Protein AF-A0A8H5C0N6-F1 (afdb_monomer_lite)

Foldseek 3Di:
DLVLLVLVVVLVVPDDDPVSVVSNVVSVVVLVVQVVLVVLPLVCSVVQSVCSNVVQPQWDADSPVSDIDRVVVVVPDDDPVVVVVVVVVVVVVVVVVVPCPDDDDDDDPDDPPDDDDPDDDDDD

InterPro domains:
  IPR002423 Chaperonin Cpn60/GroEL/TCP-1 family [PF00118] (1-106)
  IPR027413 GroEL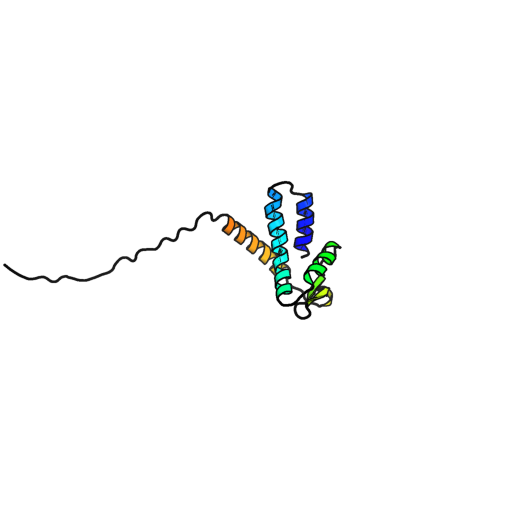-like equatorial domain superfamily [G3DSA:1.10.560.10] (1-109)
  IPR027413 GroEL-like equatorial domain superfamily [SSF48592] (3-104)

Structure (mmCIF, N/CA/C/O backbone):
data_AF-A0A8H5C0N6-F1
#
_entry.id   AF-A0A8H5C0N6-F1
#
loop_
_atom_site.group_PDB
_atom_site.id
_atom_site.type_symbol
_atom_site.label_atom_id
_atom_site.label_alt_id
_atom_site.label_comp_id
_atom_site.label_asym_id
_atom_site.label_entity_id
_atom_site.label_seq_id
_atom_site.pdbx_PDB_ins_code
_atom_site.Cartn_x
_atom_site.Cartn_y
_atom_site.Cartn_z
_atom_site.occupancy
_atom_site.B_iso_or_equiv
_atom_site.auth_seq_id
_atom_site.auth_comp_id
_atom_site.auth_asym_id
_atom_site.auth_atom_id
_atom_site.pdbx_PDB_model_num
ATOM 1 N N . MET A 1 1 ? -4.650 4.112 3.410 1.00 79.19 1 MET A N 1
ATOM 2 C CA . MET A 1 1 ? -5.071 5.514 3.620 1.00 79.19 1 MET A CA 1
ATOM 3 C C . MET A 1 1 ? -4.222 6.258 4.639 1.00 79.19 1 MET A C 1
ATOM 5 O O . MET A 1 1 ? -3.611 7.237 4.262 1.00 79.19 1 MET A O 1
ATOM 9 N N . ALA A 1 2 ? -4.112 5.825 5.905 1.00 83.69 2 ALA A N 1
ATOM 10 C CA . ALA A 1 2 ? -3.321 6.585 6.893 1.00 83.69 2 ALA A CA 1
ATOM 11 C C . ALA A 1 2 ? -1.871 6.846 6.428 1.00 83.69 2 ALA A C 1
ATOM 13 O O . ALA A 1 2 ? -1.392 7.973 6.485 1.00 83.69 2 ALA A O 1
ATOM 14 N N . ILE A 1 3 ? -1.224 5.822 5.861 1.00 86.62 3 ILE A N 1
ATOM 15 C CA . ILE A 1 3 ? 0.134 5.932 5.309 1.00 86.62 3 ILE A CA 1
ATOM 16 C C . ILE A 1 3 ? 0.187 6.850 4.072 1.00 86.62 3 ILE A C 1
ATOM 18 O O . ILE A 1 3 ? 1.144 7.604 3.948 1.00 86.62 3 ILE A O 1
ATOM 22 N N . SER A 1 4 ? -0.820 6.839 3.182 1.00 85.75 4 SER A N 1
ATOM 23 C CA . SER A 1 4 ? -0.829 7.703 1.984 1.00 85.75 4 SER A CA 1
ATOM 24 C C . SER A 1 4 ? -0.964 9.179 2.362 1.00 85.75 4 SER A C 1
ATOM 26 O O . SER A 1 4 ? -0.196 10.010 1.880 1.00 85.75 4 SER A O 1
ATOM 28 N N . VAL A 1 5 ? -1.870 9.499 3.293 1.00 86.62 5 VAL A N 1
ATOM 29 C CA . VAL A 1 5 ? -2.081 10.863 3.805 1.00 86.62 5 VAL A CA 1
ATOM 30 C C . VAL A 1 5 ? -0.825 11.397 4.494 1.00 86.62 5 VAL A C 1
ATOM 32 O O . VAL A 1 5 ? -0.402 12.520 4.221 1.00 86.62 5 VAL A O 1
ATOM 35 N N . GLU A 1 6 ? -0.207 10.594 5.361 1.00 87.19 6 GLU A N 1
ATOM 36 C CA . GLU A 1 6 ? 1.008 10.987 6.079 1.00 87.19 6 GLU A CA 1
ATOM 37 C C . GLU A 1 6 ? 2.207 11.149 5.135 1.00 87.19 6 GLU A C 1
ATOM 39 O O . GLU A 1 6 ? 2.940 12.135 5.216 1.00 87.19 6 GLU A O 1
ATOM 44 N N . LEU A 1 7 ? 2.378 10.233 4.178 1.00 87.25 7 LEU A N 1
ATOM 45 C CA . LEU A 1 7 ? 3.434 10.333 3.174 1.00 87.25 7 LEU A CA 1
ATOM 46 C C . LEU A 1 7 ? 3.259 11.590 2.310 1.00 87.25 7 LEU A C 1
ATOM 48 O O . LEU A 1 7 ? 4.225 12.314 2.094 1.00 87.25 7 LEU A O 1
ATOM 52 N N . ASN A 1 8 ? 2.034 11.919 1.894 1.00 86.94 8 ASN A N 1
ATOM 53 C CA . ASN A 1 8 ? 1.749 13.131 1.122 1.00 86.94 8 ASN A CA 1
ATOM 54 C C . ASN A 1 8 ? 2.099 14.420 1.890 1.00 86.94 8 ASN A C 1
ATOM 56 O O . ASN A 1 8 ? 2.627 15.368 1.308 1.00 86.94 8 ASN A O 1
ATOM 60 N N . LYS A 1 9 ? 1.847 14.463 3.208 1.00 87.00 9 LYS A N 1
ATOM 61 C CA . LYS A 1 9 ? 2.260 15.590 4.067 1.00 87.00 9 LYS A CA 1
ATOM 62 C C . LYS A 1 9 ? 3.784 15.736 4.094 1.00 87.00 9 LYS A C 1
ATOM 64 O O . LYS A 1 9 ? 4.293 16.842 3.937 1.00 87.00 9 LYS A O 1
ATOM 69 N N . ARG A 1 10 ? 4.509 14.622 4.231 1.00 85.56 10 ARG A N 1
ATOM 70 C CA . ARG A 1 10 ? 5.981 14.602 4.272 1.00 85.56 10 ARG A CA 1
ATOM 71 C C . ARG A 1 10 ? 6.619 14.979 2.942 1.00 85.56 10 ARG A C 1
ATOM 73 O O . ARG A 1 10 ? 7.565 15.755 2.938 1.00 85.56 10 ARG A O 1
ATOM 80 N N . VAL A 1 11 ? 6.086 14.489 1.824 1.00 85.44 11 VAL A N 1
ATOM 81 C CA . VAL A 1 11 ? 6.590 14.809 0.477 1.00 85.44 11 VAL A CA 1
ATOM 82 C C . VAL A 1 11 ? 6.545 16.314 0.226 1.00 85.44 11 VAL A C 1
ATOM 84 O O . VAL A 1 11 ? 7.536 16.877 -0.221 1.00 85.44 11 VAL A O 1
ATOM 87 N N . LYS A 1 12 ? 5.449 16.982 0.613 1.00 81.38 12 LYS A N 1
ATOM 88 C CA . LYS A 1 12 ? 5.315 18.445 0.500 1.00 81.38 12 LYS A CA 1
ATOM 89 C C . LYS A 1 12 ? 6.337 19.229 1.332 1.00 81.38 12 LYS A C 1
ATOM 91 O O . LYS A 1 12 ? 6.648 20.356 0.969 1.00 81.38 12 LYS A O 1
ATOM 96 N N . GLY A 1 13 ? 6.812 18.666 2.445 1.00 76.44 13 GLY A N 1
ATOM 97 C CA . GLY A 1 13 ? 7.762 19.324 3.347 1.00 76.44 13 GLY A CA 1
ATOM 98 C C . GLY A 1 13 ? 9.234 18.997 3.086 1.00 76.44 13 GLY A C 1
ATOM 99 O O . GLY A 1 13 ? 10.095 19.751 3.525 1.00 76.44 13 GLY A O 1
ATOM 100 N N . LEU A 1 14 ? 9.531 17.884 2.407 1.00 69.00 14 LEU A N 1
ATOM 101 C CA . LEU A 1 14 ? 10.891 17.337 2.310 1.00 69.00 14 LEU A CA 1
ATOM 102 C C . LEU A 1 14 ? 11.472 17.334 0.895 1.00 69.00 14 LEU A C 1
ATOM 104 O O . LEU A 1 14 ? 12.691 17.339 0.759 1.00 69.00 14 LEU A O 1
ATOM 108 N N . VAL A 1 15 ? 10.637 17.288 -0.148 1.00 71.81 15 VAL A N 1
ATOM 109 C CA . VAL A 1 15 ? 11.105 17.069 -1.524 1.00 71.81 15 VAL A CA 1
ATOM 110 C C . VAL A 1 15 ? 10.486 18.111 -2.447 1.00 71.81 15 VAL A C 1
ATOM 112 O O . VAL A 1 15 ? 9.266 18.184 -2.594 1.00 71.81 15 VAL A O 1
ATOM 115 N N . SER A 1 16 ? 11.329 18.921 -3.084 1.00 75.19 16 SER A N 1
ATOM 116 C CA . SER A 1 16 ? 10.926 19.884 -4.109 1.00 75.19 16 SER A CA 1
ATOM 117 C C . SER A 1 16 ? 11.472 19.472 -5.480 1.00 75.19 16 SER A C 1
ATOM 119 O O . SER A 1 16 ? 12.517 18.837 -5.593 1.00 75.19 16 SER A O 1
ATOM 121 N N . GLY A 1 17 ? 10.741 19.807 -6.546 1.00 79.75 17 GLY A N 1
ATOM 122 C CA . GLY A 1 17 ? 11.167 19.530 -7.922 1.00 79.75 17 GLY A CA 1
ATOM 123 C C . GLY A 1 17 ? 10.816 18.127 -8.437 1.00 79.75 17 GLY A C 1
ATOM 124 O O . GLY A 1 17 ? 9.838 17.513 -8.012 1.00 79.75 17 GLY A O 1
ATOM 125 N N . VAL A 1 18 ? 11.594 17.642 -9.411 1.00 82.62 18 VAL A N 1
ATOM 126 C CA . VAL A 1 18 ? 11.312 16.417 -10.195 1.00 82.62 18 VAL A CA 1
ATOM 127 C C . VAL A 1 18 ? 11.305 15.155 -9.325 1.00 82.62 18 VAL A C 1
ATOM 129 O O . VAL A 1 18 ? 10.543 14.223 -9.578 1.00 82.62 18 VAL A O 1
ATOM 132 N N . GLU A 1 19 ? 12.082 15.156 -8.243 1.00 83.69 19 GLU A N 1
ATOM 133 C CA . GLU A 1 19 ? 12.169 14.045 -7.294 1.00 83.69 19 GLU A CA 1
ATOM 134 C C . GLU A 1 19 ? 10.856 13.787 -6.547 1.00 83.69 19 GLU A C 1
ATOM 136 O O . GLU A 1 19 ? 10.621 12.667 -6.102 1.00 83.69 19 GLU A O 1
ATOM 141 N N . ALA A 1 20 ? 9.956 14.773 -6.453 1.00 86.44 20 ALA A N 1
ATOM 142 C CA . ALA A 1 20 ? 8.653 14.598 -5.810 1.00 86.44 20 ALA A CA 1
ATOM 143 C C . ALA A 1 20 ? 7.704 13.693 -6.621 1.00 86.44 20 ALA A C 1
ATOM 145 O O . ALA A 1 20 ? 6.771 13.116 -6.055 1.00 86.44 20 ALA A O 1
ATOM 146 N N . GLY A 1 21 ? 7.936 13.549 -7.932 1.00 86.56 21 GLY A N 1
ATOM 147 C CA . GLY A 1 21 ? 7.095 12.763 -8.840 1.00 86.56 21 GLY A CA 1
ATOM 148 C C . GLY A 1 21 ? 6.959 11.294 -8.417 1.00 86.56 21 GLY A C 1
ATOM 149 O O . GLY A 1 21 ? 5.837 10.849 -8.163 1.00 86.56 21 GLY A O 1
ATOM 150 N N . PRO A 1 22 ? 8.070 10.549 -8.264 1.00 89.38 22 PRO A N 1
ATOM 151 C CA . PRO A 1 22 ? 8.048 9.164 -7.793 1.00 89.38 22 PRO A CA 1
ATOM 152 C C . PRO A 1 22 ? 7.351 8.975 -6.441 1.00 89.38 22 PRO A C 1
ATOM 154 O O . PRO A 1 22 ? 6.573 8.038 -6.274 1.00 89.38 22 PRO A O 1
ATOM 157 N N . PHE A 1 23 ? 7.569 9.875 -5.476 1.00 88.50 23 PHE A N 1
ATOM 158 C CA . PHE A 1 23 ? 6.905 9.764 -4.175 1.00 88.50 23 PHE A CA 1
ATOM 159 C C . PHE A 1 23 ? 5.396 9.968 -4.277 1.00 88.50 23 PHE A C 1
ATOM 161 O O . PHE A 1 23 ? 4.634 9.250 -3.630 1.00 88.50 23 PHE A O 1
ATOM 168 N N . ARG A 1 24 ? 4.954 10.914 -5.109 1.00 86.69 24 ARG A N 1
ATOM 169 C CA . ARG A 1 24 ? 3.530 11.136 -5.359 1.00 86.69 24 ARG A CA 1
ATOM 170 C C . ARG A 1 24 ? 2.884 9.930 -6.039 1.00 86.69 24 ARG A C 1
ATOM 172 O O . ARG A 1 24 ? 1.808 9.522 -5.623 1.00 86.69 24 ARG A O 1
ATOM 179 N N . ALA A 1 25 ? 3.582 9.288 -6.976 1.00 89.00 25 ALA A N 1
ATOM 180 C CA . ALA A 1 25 ? 3.112 8.046 -7.588 1.00 89.00 25 ALA A CA 1
ATOM 181 C C . ALA A 1 25 ? 2.911 6.920 -6.554 1.00 89.00 25 ALA A C 1
ATOM 183 O O . ALA A 1 25 ? 1.924 6.189 -6.620 1.00 89.00 25 ALA A O 1
ATOM 184 N N . VAL A 1 26 ? 3.797 6.804 -5.556 1.00 89.44 26 VAL A N 1
ATOM 185 C CA . VAL A 1 26 ? 3.630 5.843 -4.448 1.00 89.44 26 VAL A CA 1
ATOM 186 C C . VAL A 1 26 ? 2.441 6.212 -3.554 1.00 89.44 26 VAL A C 1
ATOM 188 O O . VAL A 1 26 ? 1.689 5.323 -3.157 1.00 89.44 26 VAL A O 1
ATOM 191 N N . VAL A 1 27 ? 2.244 7.499 -3.244 1.00 88.00 27 VAL A N 1
ATOM 192 C CA . VAL A 1 27 ? 1.072 7.979 -2.485 1.00 88.00 27 VAL A CA 1
ATOM 193 C C . VAL A 1 27 ? -0.220 7.556 -3.177 1.00 88.00 27 VAL A C 1
ATOM 195 O O . VAL A 1 27 ? -1.075 6.950 -2.533 1.00 88.00 27 VAL A O 1
AT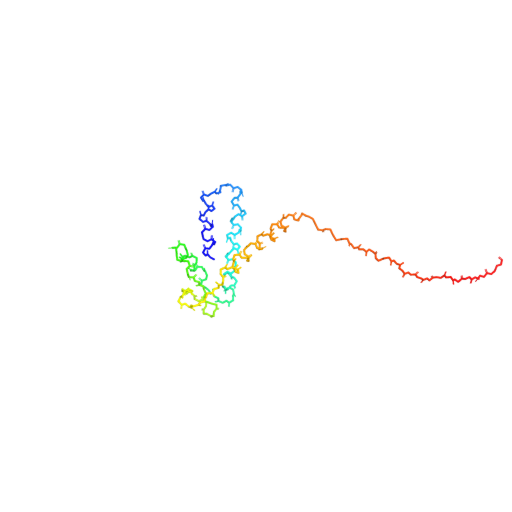OM 198 N N . ASP A 1 28 ? -0.323 7.814 -4.479 1.00 85.50 28 ASP A N 1
ATOM 199 C CA . ASP A 1 28 ? -1.509 7.492 -5.271 1.00 85.50 28 ASP A CA 1
ATOM 200 C C . ASP A 1 28 ? -1.721 5.965 -5.346 1.00 85.50 28 ASP A C 1
ATOM 202 O O . ASP A 1 28 ? -2.833 5.469 -5.152 1.00 85.50 28 ASP A O 1
ATOM 206 N N . ALA A 1 29 ? -0.646 5.186 -5.521 1.00 87.94 29 ALA A N 1
ATOM 207 C CA . ALA A 1 29 ? -0.701 3.722 -5.543 1.00 87.94 29 ALA A CA 1
ATOM 208 C C . ALA A 1 29 ? -1.194 3.111 -4.216 1.00 87.94 29 ALA A C 1
ATOM 210 O O . ALA A 1 29 ? -1.916 2.112 -4.219 1.00 87.94 29 ALA A O 1
ATOM 211 N N . LEU A 1 30 ? -0.861 3.714 -3.070 1.00 85.81 30 LEU A N 1
ATOM 212 C CA . LEU A 1 30 ? -1.325 3.255 -1.754 1.00 85.81 30 LEU A CA 1
ATOM 213 C C . LEU A 1 30 ? -2.835 3.453 -1.535 1.00 85.81 30 LEU A C 1
ATOM 215 O O . LEU A 1 30 ? -3.408 2.839 -0.627 1.00 85.81 30 LEU A O 1
ATOM 219 N N . GLU A 1 31 ? -3.493 4.289 -2.337 1.00 78.25 31 GLU A N 1
ATOM 220 C CA . GLU A 1 31 ? -4.945 4.497 -2.278 1.00 78.25 31 GLU A CA 1
ATOM 221 C C . GLU A 1 31 ? -5.720 3.500 -3.144 1.00 78.25 31 GLU A C 1
ATOM 223 O O . GLU A 1 31 ? -6.877 3.193 -2.839 1.00 78.25 31 GLU A O 1
ATOM 228 N N . VAL A 1 32 ? -5.057 2.883 -4.130 1.00 76.56 32 VAL A N 1
ATOM 229 C CA . VAL A 1 32 ? -5.657 1.897 -5.043 1.00 76.56 32 VAL A CA 1
ATOM 230 C C . VAL A 1 32 ? -6.275 0.717 -4.292 1.00 76.56 32 VAL A C 1
ATOM 232 O O . VAL A 1 32 ? -7.366 0.275 -4.648 1.00 76.56 32 VAL A O 1
ATOM 235 N N . GLY A 1 33 ? -5.643 0.237 -3.215 1.00 69.12 33 GLY A N 1
ATOM 236 C CA . GLY A 1 33 ? -6.180 -0.873 -2.415 1.00 69.12 33 GLY A CA 1
ATOM 237 C C . GLY A 1 33 ? -7.566 -0.586 -1.821 1.00 69.12 33 GLY A C 1
ATOM 238 O O . GLY A 1 33 ? -8.400 -1.481 -1.722 1.00 69.12 33 GLY A O 1
ATOM 239 N N . ILE A 1 34 ? -7.856 0.674 -1.489 1.00 62.84 34 ILE A N 1
ATOM 240 C CA . ILE A 1 34 ? -9.167 1.093 -0.970 1.00 62.84 34 ILE A CA 1
ATOM 241 C C . ILE A 1 34 ? -10.129 1.380 -2.121 1.00 62.84 34 ILE A C 1
ATOM 243 O O . ILE A 1 34 ? -11.312 1.055 -2.032 1.00 62.84 34 ILE A O 1
ATOM 247 N N . SER A 1 35 ? -9.629 1.917 -3.236 1.00 61.88 35 SER A N 1
ATOM 248 C CA . SER A 1 35 ? -10.408 2.056 -4.468 1.00 61.88 35 SER A CA 1
ATOM 249 C C . SER A 1 35 ? -10.893 0.705 -5.014 1.00 61.88 35 SER A C 1
ATOM 251 O O . SER A 1 35 ? -11.969 0.639 -5.603 1.00 61.88 35 SER A O 1
ATOM 253 N N . MET A 1 36 ? -10.140 -0.376 -4.791 1.00 64.62 36 MET A N 1
ATOM 254 C CA . MET A 1 36 ? -10.543 -1.743 -5.135 1.00 64.62 36 MET A CA 1
ATOM 255 C C . MET A 1 36 ? -11.759 -2.193 -4.311 1.00 64.62 36 MET A C 1
ATOM 257 O O . MET A 1 36 ? -12.735 -2.667 -4.883 1.00 64.62 36 MET A O 1
ATOM 261 N N . LEU A 1 37 ? -11.753 -1.965 -2.991 1.00 62.34 37 LEU A N 1
ATOM 262 C CA . LEU A 1 37 ? -12.915 -2.234 -2.128 1.00 62.34 37 LEU A CA 1
ATOM 263 C C . LEU A 1 37 ? -14.130 -1.382 -2.531 1.00 62.34 37 LEU A C 1
ATOM 265 O O . LEU A 1 37 ? -15.251 -1.875 -2.608 1.00 62.34 37 LEU A O 1
ATOM 269 N N . LEU A 1 38 ? -13.897 -0.114 -2.876 1.00 58.72 38 LEU A N 1
ATOM 270 C CA . LEU A 1 38 ? -14.900 0.800 -3.439 1.00 58.72 38 LEU A CA 1
ATOM 271 C C . LEU A 1 38 ? -15.586 0.230 -4.690 1.00 58.72 38 LEU A C 1
ATOM 273 O O . LEU A 1 38 ? -16.808 0.316 -4.821 1.00 58.72 38 LEU A O 1
ATOM 277 N N . ARG A 1 39 ? -14.808 -0.363 -5.605 1.00 59.06 39 ARG A N 1
ATOM 278 C CA . ARG A 1 39 ? -15.303 -0.975 -6.851 1.00 59.06 39 ARG A CA 1
ATOM 279 C C . ARG A 1 39 ? -16.121 -2.246 -6.614 1.00 59.06 39 ARG A C 1
ATOM 281 O O . ARG A 1 39 ? -16.966 -2.559 -7.444 1.00 59.06 39 ARG A O 1
ATOM 288 N N . LEU A 1 40 ? -15.931 -2.918 -5.479 1.00 57.25 40 LEU A N 1
ATOM 289 C CA . LEU A 1 40 ? -16.741 -4.061 -5.042 1.00 57.25 40 LEU A CA 1
ATOM 290 C C . LEU A 1 40 ? -18.072 -3.648 -4.377 1.00 57.25 40 LEU A C 1
ATOM 292 O O . LEU A 1 40 ? -18.803 -4.506 -3.899 1.00 57.25 40 LEU A O 1
ATOM 296 N N . GLY A 1 41 ? -18.418 -2.352 -4.375 1.00 55.78 41 GLY A N 1
ATOM 297 C CA . GLY A 1 41 ? -19.709 -1.836 -3.893 1.00 55.78 41 GLY A CA 1
ATOM 298 C C . GLY A 1 41 ? -19.604 -0.803 -2.767 1.00 55.78 41 GLY A C 1
ATOM 299 O O . GLY A 1 41 ? -20.589 -0.132 -2.448 1.00 55.78 41 GLY A O 1
ATOM 300 N N . ALA A 1 42 ? -18.415 -0.597 -2.197 1.00 56.44 42 ALA A N 1
ATOM 301 C CA . ALA A 1 42 ? -18.216 0.283 -1.052 1.00 56.44 42 ALA A CA 1
ATOM 302 C C . ALA A 1 42 ? -18.088 1.769 -1.439 1.00 56.44 42 ALA A C 1
ATOM 304 O O . ALA A 1 42 ? -17.002 2.331 -1.413 1.00 56.44 42 ALA A O 1
ATOM 305 N N . ARG A 1 43 ? -19.194 2.456 -1.754 1.00 55.25 43 ARG A N 1
ATOM 306 C CA . ARG A 1 43 ? -19.245 3.874 -2.201 1.00 55.25 43 ARG A CA 1
ATOM 307 C C . ARG A 1 43 ? -18.698 4.933 -1.209 1.00 55.25 43 ARG A C 1
ATOM 309 O O . ARG A 1 43 ? -18.950 6.116 -1.401 1.00 55.25 43 ARG A O 1
ATOM 316 N N . ALA A 1 44 ? -17.986 4.580 -0.138 1.00 58.16 44 ALA A N 1
ATOM 317 C CA . ALA A 1 44 ? -17.575 5.519 0.914 1.00 58.16 44 ALA A CA 1
ATOM 318 C C . ALA A 1 44 ? -16.096 5.951 0.903 1.00 58.16 44 ALA A C 1
ATOM 320 O O . ALA A 1 44 ? -15.727 6.813 1.699 1.00 58.16 44 ALA A O 1
ATOM 321 N N . GLY A 1 45 ? -15.230 5.429 0.029 1.00 56.84 45 GLY A N 1
ATOM 322 C CA . GLY A 1 45 ? -13.782 5.655 0.183 1.00 56.84 45 GLY A CA 1
ATOM 323 C C . GLY A 1 45 ? -13.294 7.111 0.049 1.00 56.84 45 GLY A C 1
ATOM 324 O O . GLY A 1 45 ? -12.272 7.443 0.640 1.00 56.84 45 GLY A O 1
ATOM 325 N N . TYR A 1 46 ? -14.031 8.020 -0.602 1.00 57.72 46 TYR A N 1
ATOM 326 C CA . TYR A 1 46 ? -13.704 9.460 -0.590 1.00 57.72 46 TYR A CA 1
ATOM 327 C C . TYR A 1 46 ? -13.937 10.118 0.779 1.00 57.72 46 TYR A C 1
ATOM 329 O O . TYR A 1 46 ? -13.178 10.997 1.180 1.00 57.72 46 TYR A O 1
ATOM 337 N N . ARG A 1 47 ? -14.945 9.667 1.537 1.00 59.19 47 ARG A N 1
ATOM 338 C CA . ARG A 1 47 ? -15.205 10.170 2.895 1.00 59.19 47 ARG A CA 1
ATOM 339 C C . ARG A 1 47 ? -14.141 9.694 3.895 1.00 59.19 47 ARG A C 1
ATOM 341 O O . ARG A 1 47 ? -13.807 10.441 4.806 1.00 59.19 47 ARG A O 1
ATOM 348 N N . ALA A 1 48 ? -13.559 8.509 3.691 1.00 61.69 48 ALA A N 1
ATOM 349 C CA . ALA A 1 48 ? -12.525 7.964 4.573 1.00 61.69 48 ALA A CA 1
ATOM 350 C C . ALA A 1 48 ? -11.227 8.797 4.529 1.00 61.69 48 ALA A C 1
ATOM 352 O O . ALA A 1 48 ? -10.582 8.995 5.553 1.00 61.69 48 ALA A O 1
ATOM 353 N N . SER A 1 49 ? -10.880 9.368 3.368 1.00 63.50 49 SER A N 1
ATOM 354 C CA . SER A 1 49 ? -9.681 10.210 3.230 1.00 63.50 49 SER A CA 1
ATOM 355 C C . SER A 1 49 ? -9.767 11.491 4.074 1.00 63.50 49 SER A C 1
ATOM 357 O O . SER A 1 49 ? -8.797 11.869 4.733 1.00 63.50 49 SER A O 1
ATOM 359 N N . GLY A 1 50 ? -10.953 12.109 4.149 1.00 65.69 50 GLY A N 1
ATOM 360 C CA . GLY A 1 50 ? -11.192 13.292 4.984 1.00 65.69 50 GLY A CA 1
ATOM 361 C C . GLY A 1 50 ? -11.016 13.026 6.483 1.00 65.69 50 GLY A C 1
ATOM 362 O O . GLY A 1 50 ? -10.417 13.838 7.184 1.00 65.69 50 GLY A O 1
ATOM 363 N N . VAL A 1 51 ? -11.453 11.859 6.963 1.00 72.81 51 VAL A N 1
ATOM 364 C CA . VAL A 1 51 ? -11.299 11.452 8.372 1.00 72.81 51 VAL A CA 1
ATOM 365 C C . VAL A 1 51 ? -9.823 11.238 8.728 1.00 72.81 51 VAL A C 1
ATOM 367 O O . VAL A 1 51 ? -9.332 11.727 9.744 1.00 72.81 51 VAL A O 1
ATOM 370 N N . HIS A 1 52 ? -9.063 10.611 7.827 1.00 76.94 52 HIS A N 1
ATOM 371 C CA . HIS A 1 52 ? -7.630 10.389 8.027 1.00 76.94 52 HIS A CA 1
ATOM 372 C C . HIS A 1 52 ? -6.811 11.685 7.954 1.00 76.94 52 HIS A C 1
ATOM 374 O O . HIS A 1 52 ? -5.760 11.786 8.593 1.00 76.94 52 HIS A O 1
ATOM 380 N N . ALA A 1 53 ? -7.277 12.691 7.205 1.00 74.44 53 ALA A N 1
ATOM 381 C CA . ALA A 1 53 ? -6.665 14.018 7.193 1.00 74.44 53 ALA A CA 1
ATOM 382 C C . ALA A 1 53 ? -6.763 14.710 8.563 1.00 74.44 53 ALA A C 1
ATOM 384 O O . ALA A 1 53 ? -5.824 15.424 8.932 1.00 74.44 53 ALA A O 1
ATOM 385 N N . ASN A 1 54 ? -7.826 14.420 9.324 1.00 77.94 54 ASN A N 1
ATOM 386 C CA . ASN A 1 54 ? -8.094 14.944 10.665 1.00 77.94 54 ASN A CA 1
ATOM 387 C C . ASN A 1 54 ? -7.298 14.243 11.788 1.00 77.94 54 ASN A C 1
ATOM 389 O O . ASN A 1 54 ? -7.468 14.563 12.958 1.00 77.94 54 ASN A O 1
ATOM 393 N N . GLY A 1 55 ? -6.414 13.295 11.446 1.00 72.56 55 GLY A N 1
ATOM 394 C CA . GLY A 1 55 ? -5.550 12.595 12.406 1.00 72.56 55 GLY A CA 1
ATOM 395 C C . GLY A 1 55 ? -6.132 11.296 12.966 1.00 72.56 55 GLY A C 1
ATOM 396 O O . GLY A 1 55 ? -5.469 10.611 13.742 1.00 72.56 55 GLY A O 1
ATOM 397 N N . GLU A 1 56 ? -7.332 10.901 12.542 1.00 78.25 56 GLU A N 1
ATOM 398 C CA . GLU A 1 56 ? -7.953 9.663 13.002 1.00 78.25 56 GLU A CA 1
ATOM 399 C C . GLU A 1 56 ? -7.547 8.493 12.090 1.00 78.25 56 GLU A C 1
ATOM 401 O O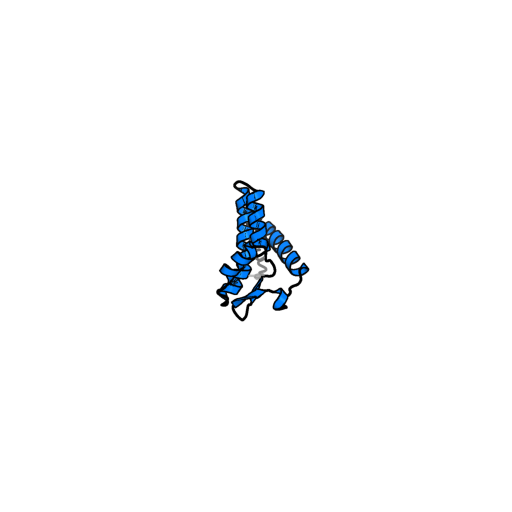 . GLU A 1 56 ? -8.003 8.352 10.956 1.00 78.25 56 GLU A O 1
ATOM 406 N N . HIS A 1 57 ? -6.624 7.656 12.570 1.00 80.38 57 HIS A N 1
ATOM 407 C CA . HIS A 1 57 ? -6.002 6.590 11.770 1.00 80.38 57 HIS A CA 1
ATOM 408 C C . HIS A 1 57 ? -6.678 5.220 11.879 1.00 80.38 57 HIS A C 1
ATOM 410 O O . HIS A 1 57 ? -6.321 4.314 11.123 1.00 80.38 57 HIS A O 1
ATOM 416 N N . SER A 1 58 ? -7.595 5.051 12.833 1.00 79.56 58 SER A N 1
ATOM 417 C CA . SER A 1 58 ? -8.308 3.793 13.071 1.00 79.56 58 SER A CA 1
ATOM 418 C C . SER A 1 58 ? -9.523 3.600 12.176 1.00 79.56 58 SER A C 1
ATOM 420 O O . SER A 1 58 ? -10.057 2.500 12.116 1.00 79.56 58 SER A O 1
ATOM 422 N N . TRP A 1 59 ? -9.931 4.627 11.439 1.00 80.69 59 TRP A N 1
ATOM 423 C CA . TRP A 1 59 ? -11.060 4.513 10.534 1.00 80.69 59 TRP A CA 1
ATOM 424 C C . TRP A 1 59 ? -10.724 3.675 9.303 1.00 80.69 59 TRP A C 1
ATOM 426 O O . TRP A 1 59 ? -9.591 3.603 8.818 1.00 80.69 59 TRP A O 1
ATOM 436 N N . GLY A 1 60 ? -11.742 2.995 8.804 1.00 78.12 60 GLY A N 1
ATOM 437 C CA . GLY A 1 60 ? -11.655 2.134 7.642 1.00 78.12 60 GLY A CA 1
ATOM 438 C C . GLY A 1 60 ? -12.992 2.053 6.932 1.00 78.12 60 GLY A C 1
ATOM 439 O O . GLY A 1 60 ? -13.947 2.749 7.272 1.00 78.12 60 GLY A O 1
ATOM 440 N N . VAL A 1 61 ? -13.046 1.208 5.910 1.00 78.56 61 VAL A N 1
ATOM 441 C CA . VAL A 1 61 ? -14.270 0.931 5.159 1.00 78.56 61 VAL A CA 1
ATOM 442 C C . VAL A 1 61 ? -14.614 -0.533 5.378 1.00 78.56 61 VAL A C 1
ATOM 444 O O . VAL A 1 61 ? -13.789 -1.400 5.093 1.00 78.56 61 VAL A O 1
ATOM 447 N N . ASN A 1 62 ? -15.815 -0.799 5.883 1.00 77.50 62 ASN A N 1
ATOM 448 C CA . ASN A 1 62 ? -16.320 -2.155 6.051 1.00 77.50 62 ASN A CA 1
ATOM 449 C C . ASN A 1 62 ? -16.687 -2.734 4.669 1.00 77.50 62 ASN A C 1
ATOM 451 O O . ASN A 1 62 ? -17.378 -2.082 3.882 1.00 77.50 62 ASN A O 1
ATOM 455 N N . GLY A 1 63 ? -16.182 -3.931 4.358 1.00 72.81 63 GLY A N 1
ATOM 456 C CA . GLY A 1 63 ? -16.299 -4.549 3.031 1.00 72.81 63 GLY A CA 1
ATOM 457 C C . GLY A 1 63 ? -17.710 -5.019 2.673 1.00 72.81 63 GLY A C 1
ATOM 458 O O . GLY A 1 63 ? -18.070 -4.984 1.501 1.00 72.81 63 GLY A O 1
ATOM 459 N N . ASP A 1 64 ? -18.517 -5.384 3.670 1.00 74.12 64 ASP A N 1
ATOM 460 C CA . ASP A 1 64 ? -19.869 -5.915 3.466 1.00 74.12 64 ASP A CA 1
ATOM 461 C C . ASP A 1 64 ? -20.903 -4.793 3.336 1.00 74.12 64 ASP A C 1
ATOM 463 O O . ASP A 1 64 ? -21.787 -4.817 2.481 1.00 74.12 64 ASP A O 1
ATOM 467 N N . THR A 1 65 ? -20.786 -3.771 4.187 1.00 74.25 65 THR A N 1
ATOM 468 C CA . THR A 1 65 ? -21.745 -2.654 4.236 1.00 74.25 65 THR A CA 1
ATOM 469 C C . THR A 1 65 ? -21.321 -1.460 3.389 1.00 74.25 65 THR A C 1
ATOM 471 O O . THR A 1 65 ? -22.137 -0.586 3.086 1.00 74.25 65 THR A O 1
ATOM 474 N N . GLY A 1 66 ? -20.036 -1.372 3.044 1.00 71.56 66 GLY A N 1
ATOM 475 C CA . GLY A 1 66 ? -19.466 -0.255 2.306 1.00 71.56 66 GLY A CA 1
ATOM 476 C C . GLY A 1 66 ? -19.455 1.075 3.060 1.00 71.56 66 GLY A C 1
ATOM 477 O O . GLY A 1 66 ? -19.242 2.117 2.434 1.00 71.56 66 GLY A O 1
ATOM 478 N N . LYS A 1 67 ? -19.718 1.068 4.375 1.00 76.12 67 LYS A N 1
ATOM 479 C CA . LYS A 1 67 ? -19.726 2.254 5.243 1.00 76.12 67 LYS A CA 1
ATOM 480 C C . LYS A 1 67 ? -18.366 2.470 5.901 1.00 76.12 67 LYS A C 1
ATOM 482 O O . LYS A 1 67 ? -17.558 1.551 6.012 1.00 76.12 67 LYS A O 1
ATOM 487 N N . ILE A 1 68 ? -18.129 3.706 6.334 1.00 78.50 68 ILE A N 1
ATOM 488 C CA . ILE A 1 68 ? -16.958 4.048 7.142 1.00 78.50 68 ILE A CA 1
ATOM 489 C C . ILE A 1 68 ? -17.240 3.666 8.588 1.00 78.50 68 ILE A C 1
ATOM 491 O O . ILE A 1 68 ? -18.287 4.031 9.120 1.00 78.50 68 ILE A O 1
ATOM 495 N N . VAL A 1 69 ? -16.315 2.929 9.186 1.00 79.38 69 VAL A N 1
ATOM 496 C CA . VAL A 1 69 ? -16.403 2.421 10.558 1.00 79.38 69 VAL A CA 1
ATOM 497 C C . VAL A 1 69 ? -15.063 2.619 11.256 1.00 79.38 69 VAL A C 1
ATOM 499 O O . VAL A 1 69 ? -14.021 2.657 10.588 1.00 79.38 69 VAL A O 1
ATOM 502 N N . ASP A 1 70 ? -15.075 2.742 12.582 1.00 84.12 70 ASP A N 1
ATOM 503 C CA . ASP A 1 70 ? -13.843 2.611 13.352 1.00 84.12 70 ASP A CA 1
ATOM 504 C C . ASP A 1 70 ? -13.462 1.126 13.397 1.00 84.12 70 ASP A C 1
ATOM 506 O O . ASP A 1 70 ? -14.169 0.291 13.960 1.00 84.12 70 ASP A O 1
ATOM 510 N N . VAL A 1 71 ? -12.323 0.793 12.794 1.00 80.44 71 VAL A N 1
ATOM 511 C CA . VAL A 1 71 ? -11.795 -0.574 12.718 1.00 80.44 71 VAL A CA 1
ATOM 512 C C . VAL A 1 71 ? -11.473 -1.119 14.111 1.00 80.44 71 VAL A C 1
ATOM 514 O O . VAL A 1 71 ? -11.446 -2.335 14.306 1.00 80.44 71 VAL A O 1
ATOM 517 N N . LYS A 1 72 ? -11.243 -0.238 15.095 1.00 81.62 72 LYS A N 1
ATOM 518 C CA . LYS A 1 72 ? -11.026 -0.647 16.481 1.00 81.62 72 LYS A CA 1
ATOM 519 C C . LYS A 1 72 ? -12.286 -1.186 17.137 1.00 81.62 72 LYS A C 1
ATOM 521 O O . LYS A 1 72 ? -12.189 -2.160 17.880 1.00 81.62 72 LYS A O 1
ATOM 526 N N . GLU A 1 73 ? -13.422 -0.550 16.870 1.00 82.12 73 GLU A N 1
ATOM 527 C CA . GLU A 1 73 ? -14.728 -0.930 17.415 1.00 82.12 73 GLU A CA 1
ATOM 528 C C . GLU A 1 73 ? -15.330 -2.111 16.645 1.00 82.12 73 GLU A C 1
ATOM 530 O O . GLU A 1 73 ? -15.911 -3.003 17.254 1.00 82.12 73 GLU A O 1
ATOM 535 N N . ASP A 1 74 ? -15.104 -2.171 15.328 1.00 78.12 74 ASP A N 1
ATOM 536 C CA . ASP A 1 74 ? -15.535 -3.275 14.451 1.00 78.12 74 ASP A CA 1
ATOM 537 C C . ASP A 1 74 ? -14.716 -4.568 14.675 1.00 78.12 74 ASP A C 1
ATOM 539 O O . ASP A 1 74 ? -15.016 -5.622 14.122 1.00 78.12 74 ASP A O 1
ATOM 543 N N . GLY A 1 75 ? -13.639 -4.506 15.472 1.00 78.38 75 GLY A N 1
ATOM 544 C CA . GLY A 1 75 ? -12.797 -5.656 15.824 1.00 78.38 75 GLY A CA 1
ATOM 545 C C . GLY A 1 75 ? -11.930 -6.203 14.681 1.00 78.38 75 GLY A C 1
ATOM 546 O O . GLY A 1 75 ? -11.237 -7.209 14.852 1.00 78.38 75 GLY A O 1
ATOM 547 N N . MET A 1 76 ? -11.921 -5.549 13.517 1.00 76.62 76 MET A N 1
ATOM 548 C CA . MET A 1 76 ? -11.232 -6.017 12.312 1.00 76.62 76 MET A CA 1
ATOM 549 C C . MET A 1 76 ? -9.742 -5.643 12.299 1.00 76.62 76 MET A C 1
ATOM 551 O O . MET A 1 76 ? -9.286 -4.798 11.528 1.00 76.62 76 MET A O 1
ATOM 555 N N . TYR A 1 77 ? -8.927 -6.304 13.117 1.00 79.44 77 TYR A N 1
ATOM 556 C CA . TYR A 1 77 ? -7.481 -6.070 13.119 1.00 79.44 77 TYR A CA 1
ATOM 557 C C . TYR A 1 77 ? -6.729 -6.983 12.150 1.00 79.44 77 TYR A C 1
ATOM 559 O O . TYR A 1 77 ? -6.967 -8.182 12.056 1.00 79.44 77 TYR A O 1
ATOM 567 N N . GLY A 1 78 ? -5.749 -6.401 11.458 1.00 81.56 78 GLY A N 1
ATOM 568 C CA . GLY A 1 78 ? -4.771 -7.142 10.664 1.00 81.56 78 GLY A CA 1
ATOM 569 C C . GLY A 1 78 ? -3.383 -7.049 11.284 1.00 81.56 78 GLY A C 1
ATOM 570 O O . GLY A 1 78 ? -3.043 -6.038 11.901 1.00 81.56 78 GLY A O 1
ATOM 571 N N . SER A 1 79 ? -2.553 -8.070 11.070 1.00 89.81 79 SER A N 1
ATOM 572 C CA . SER A 1 79 ? -1.179 -8.072 11.573 1.00 89.81 79 SER A CA 1
ATOM 573 C C . SER A 1 79 ? -0.343 -6.939 10.969 1.00 89.81 79 SER A C 1
ATOM 575 O O . SER A 1 79 ? -0.266 -6.774 9.747 1.00 89.81 79 SER A O 1
ATOM 577 N N . ALA A 1 80 ? 0.335 -6.179 11.832 1.00 88.62 80 ALA A N 1
ATOM 578 C CA . ALA A 1 80 ? 1.263 -5.135 11.409 1.00 88.62 80 ALA A CA 1
ATOM 579 C C . ALA A 1 80 ? 2.469 -5.712 10.650 1.00 88.62 80 ALA A C 1
ATOM 581 O O . ALA A 1 80 ? 2.923 -5.102 9.682 1.00 88.62 80 ALA A O 1
ATOM 582 N N . SER A 1 81 ? 2.953 -6.900 11.034 1.00 93.25 81 SER A N 1
ATOM 583 C CA . SER A 1 81 ? 4.110 -7.531 10.386 1.00 93.25 81 SER A CA 1
ATOM 584 C C . SER A 1 81 ? 3.832 -7.856 8.921 1.00 93.25 81 SER A C 1
ATOM 586 O O . SER A 1 81 ? 4.671 -7.579 8.067 1.00 93.25 81 SER A O 1
ATOM 588 N N . VAL A 1 82 ? 2.623 -8.341 8.618 1.00 92.06 82 VAL A N 1
ATOM 589 C CA . VAL A 1 82 ? 2.182 -8.612 7.243 1.00 92.06 82 VAL A CA 1
ATOM 590 C C . VAL A 1 82 ? 2.176 -7.319 6.433 1.00 92.06 82 VAL A C 1
ATOM 592 O O . VAL A 1 82 ? 2.788 -7.269 5.375 1.00 92.06 82 VAL A O 1
ATOM 595 N N . LYS A 1 83 ? 1.584 -6.237 6.957 1.00 89.12 83 LYS A N 1
ATOM 596 C CA . LYS A 1 83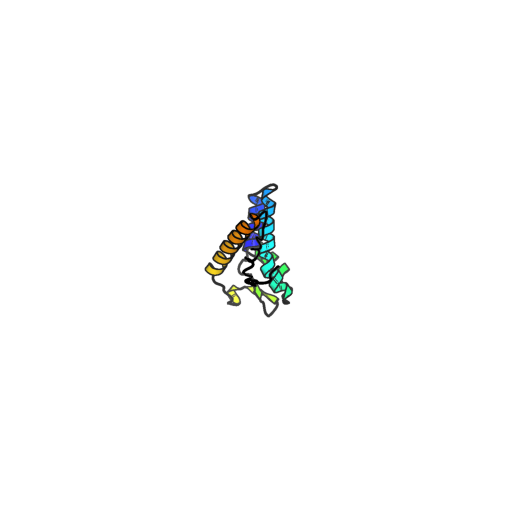 ? 1.526 -4.943 6.252 1.00 89.12 83 LYS A CA 1
ATOM 597 C C . LYS A 1 83 ? 2.917 -4.367 5.973 1.00 89.12 83 LYS A C 1
ATOM 599 O O . LYS A 1 83 ? 3.168 -3.876 4.876 1.00 89.12 83 LYS A O 1
ATOM 604 N N . ILE A 1 84 ? 3.824 -4.448 6.947 1.00 92.75 84 ILE A N 1
ATOM 605 C CA . ILE A 1 84 ? 5.213 -3.997 6.788 1.00 92.75 84 ILE A CA 1
ATOM 606 C C . ILE A 1 84 ? 5.917 -4.824 5.711 1.00 92.75 84 ILE A C 1
ATOM 608 O O . ILE A 1 84 ? 6.564 -4.256 4.832 1.00 92.75 84 ILE A O 1
ATOM 612 N N . GLN A 1 85 ? 5.787 -6.150 5.760 1.00 95.69 85 GLN A N 1
ATOM 613 C CA . GLN A 1 85 ? 6.440 -7.030 4.799 1.00 95.69 85 GLN A CA 1
ATOM 614 C C . GLN A 1 85 ? 5.896 -6.828 3.383 1.00 95.69 85 GLN A C 1
ATOM 616 O O . GLN A 1 85 ? 6.680 -6.728 2.444 1.00 95.69 85 GLN A O 1
ATOM 621 N N . THR A 1 86 ? 4.578 -6.686 3.229 1.00 92.56 86 THR A N 1
ATOM 622 C CA . THR A 1 86 ? 3.949 -6.394 1.937 1.00 92.56 86 THR A CA 1
ATOM 623 C C . THR A 1 86 ? 4.533 -5.131 1.312 1.00 92.56 86 THR A C 1
ATOM 625 O O . THR A 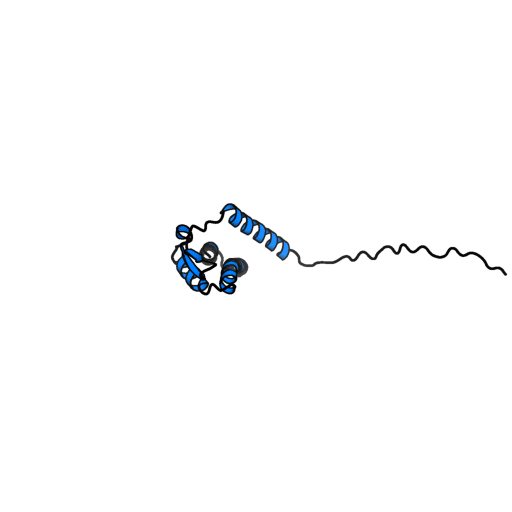1 86 ? 4.888 -5.148 0.138 1.00 92.56 86 THR A O 1
ATOM 628 N N . LEU A 1 87 ? 4.690 -4.052 2.088 1.00 91.50 87 LEU A N 1
ATOM 629 C CA . LEU A 1 87 ? 5.271 -2.807 1.582 1.00 91.50 87 LEU A CA 1
ATOM 630 C C . LEU A 1 87 ? 6.744 -2.969 1.193 1.00 91.50 87 LEU A C 1
ATOM 632 O O . LEU A 1 87 ? 7.137 -2.509 0.125 1.00 91.50 87 LEU A O 1
ATOM 636 N N . LYS A 1 88 ? 7.550 -3.647 2.019 1.00 94.62 88 LYS A N 1
ATOM 637 C CA . LYS A 1 88 ? 8.969 -3.897 1.719 1.00 94.62 88 LYS A CA 1
ATOM 638 C C . LYS A 1 88 ? 9.134 -4.662 0.410 1.00 94.62 88 LYS A C 1
ATOM 640 O O . LYS A 1 88 ? 9.801 -4.182 -0.503 1.00 94.62 88 LYS A O 1
ATOM 645 N N . THR A 1 89 ? 8.462 -5.805 0.297 1.00 96.00 89 THR A N 1
ATOM 646 C CA . THR A 1 89 ? 8.557 -6.668 -0.881 1.00 96.00 89 THR A CA 1
ATOM 647 C C . THR A 1 89 ? 7.998 -5.987 -2.131 1.00 96.00 89 THR A C 1
ATOM 649 O O . THR A 1 89 ? 8.596 -6.105 -3.196 1.00 96.00 89 THR A O 1
ATOM 652 N N . ALA A 1 90 ? 6.906 -5.222 -2.025 1.00 93.25 90 ALA A N 1
ATOM 653 C CA . ALA A 1 90 ? 6.346 -4.496 -3.167 1.00 93.25 90 ALA A CA 1
ATOM 654 C C . ALA A 1 90 ? 7.302 -3.419 -3.708 1.00 93.25 90 ALA A C 1
ATOM 656 O O . ALA A 1 90 ? 7.455 -3.282 -4.924 1.00 93.25 90 ALA A O 1
ATOM 657 N N . ILE A 1 91 ? 7.969 -2.670 -2.824 1.00 93.00 91 ILE A N 1
ATOM 658 C CA . ILE A 1 91 ? 8.937 -1.641 -3.224 1.00 93.00 91 ILE A CA 1
ATOM 659 C C . ILE A 1 91 ? 10.205 -2.271 -3.807 1.00 93.00 91 ILE A C 1
ATOM 661 O O . ILE A 1 91 ? 10.697 -1.799 -4.832 1.00 93.00 91 ILE A O 1
ATOM 665 N N . GLU A 1 92 ? 10.714 -3.354 -3.217 1.00 94.38 92 GLU A N 1
ATOM 666 C CA . GLU A 1 92 ? 11.852 -4.098 -3.771 1.00 94.38 92 GLU A CA 1
ATOM 667 C C . GLU A 1 92 ? 11.538 -4.657 -5.162 1.00 94.38 92 GLU A C 1
ATOM 669 O O . GLU A 1 92 ? 12.320 -4.452 -6.090 1.00 94.38 92 GLU A O 1
ATOM 674 N N . ALA A 1 93 ? 10.366 -5.272 -5.341 1.00 95.19 93 ALA A N 1
ATOM 675 C CA . ALA A 1 93 ? 9.922 -5.778 -6.636 1.00 95.19 93 ALA A CA 1
ATOM 676 C C . ALA A 1 93 ? 9.771 -4.651 -7.670 1.00 95.19 93 ALA A C 1
ATOM 678 O O . ALA A 1 93 ? 10.274 -4.767 -8.785 1.00 95.19 93 ALA A O 1
ATOM 679 N N . SER A 1 94 ? 9.154 -3.526 -7.295 1.00 93.50 94 SER A N 1
ATOM 680 C CA . SER A 1 94 ? 8.995 -2.368 -8.187 1.00 93.50 94 SER A CA 1
ATOM 681 C C . SER A 1 94 ? 10.347 -1.789 -8.607 1.00 93.50 94 SER A C 1
ATOM 683 O O . SER A 1 94 ? 10.561 -1.492 -9.779 1.00 93.50 94 SER A O 1
ATOM 685 N N . ARG A 1 95 ? 11.300 -1.687 -7.672 1.00 92.62 95 ARG A N 1
ATOM 686 C CA . ARG A 1 95 ? 12.672 -1.249 -7.961 1.00 92.62 95 ARG A CA 1
ATOM 687 C C . ARG A 1 95 ? 13.386 -2.201 -8.918 1.00 92.62 95 ARG A C 1
ATOM 689 O O . ARG A 1 95 ? 14.148 -1.728 -9.755 1.00 92.62 95 ARG A O 1
ATOM 696 N N . MET A 1 96 ? 13.181 -3.509 -8.777 1.00 94.25 96 MET A N 1
ATOM 697 C CA . MET A 1 96 ? 13.746 -4.498 -9.697 1.00 94.25 96 MET A CA 1
ATOM 698 C C . MET A 1 96 ? 13.184 -4.313 -11.107 1.00 94.25 96 MET A C 1
ATOM 700 O O . MET A 1 96 ? 13.959 -4.250 -12.053 1.00 94.25 96 MET A O 1
ATOM 704 N N . LEU A 1 97 ? 11.865 -4.146 -11.238 1.00 92.06 97 LEU A N 1
ATOM 705 C CA . LEU A 1 97 ? 11.197 -3.963 -12.530 1.00 92.06 97 LEU A CA 1
ATOM 706 C C . LEU A 1 97 ? 11.596 -2.659 -13.226 1.00 92.06 97 LEU A C 1
ATOM 708 O O . LEU A 1 97 ? 11.921 -2.681 -14.404 1.00 92.06 97 LEU A O 1
ATOM 712 N N . LEU A 1 98 ? 11.648 -1.539 -12.500 1.00 91.38 98 LEU A N 1
ATOM 713 C CA . LEU A 1 98 ? 12.031 -0.233 -13.059 1.00 91.38 98 LEU A CA 1
ATOM 714 C C . LEU A 1 98 ? 13.485 -0.171 -13.557 1.00 91.38 98 LEU A C 1
ATOM 716 O O . LEU A 1 98 ? 13.865 0.794 -14.209 1.00 91.38 98 LEU A O 1
ATOM 720 N N . ARG A 1 99 ? 14.315 -1.160 -13.208 1.00 93.25 99 ARG A N 1
ATOM 721 C CA . ARG A 1 99 ? 15.706 -1.273 -13.669 1.00 93.25 99 ARG A CA 1
ATOM 722 C C . ARG A 1 99 ? 15.858 -2.130 -14.920 1.00 93.25 99 ARG A C 1
ATOM 724 O O . ARG A 1 99 ? 16.947 -2.152 -15.486 1.00 93.25 99 ARG A O 1
ATOM 731 N N . VAL A 1 100 ? 14.821 -2.865 -15.310 1.00 91.81 100 VAL A N 1
ATOM 732 C CA . VAL A 1 100 ? 14.830 -3.658 -16.537 1.00 91.81 100 VAL A CA 1
ATOM 733 C C . VAL A 1 100 ? 14.541 -2.712 -17.697 1.00 91.81 100 VAL A C 1
ATOM 735 O O . VAL A 1 100 ? 13.433 -2.199 -17.804 1.00 91.81 100 VAL A O 1
ATOM 738 N N . ASP A 1 101 ? 15.552 -2.471 -18.528 1.00 91.50 101 ASP A N 1
ATOM 739 C CA . ASP A 1 101 ? 15.437 -1.615 -19.715 1.00 91.50 101 ASP A CA 1
ATOM 740 C C . ASP A 1 101 ? 15.035 -2.420 -20.962 1.00 91.50 101 ASP A C 1
ATOM 742 O O . ASP A 1 101 ? 14.192 -1.988 -21.742 1.00 91.50 101 ASP A O 1
ATOM 746 N N . ASP A 1 102 ? 15.564 -3.642 -21.105 1.00 89.19 102 ASP A N 1
ATOM 747 C CA . ASP A 1 102 ? 15.248 -4.536 -22.221 1.00 89.19 102 ASP A CA 1
ATOM 748 C C . ASP A 1 102 ? 15.114 -5.996 -21.754 1.00 89.19 102 ASP A C 1
ATOM 750 O O . ASP A 1 102 ? 15.798 -6.449 -20.829 1.00 89.19 102 ASP A O 1
ATOM 754 N N . VAL A 1 103 ? 14.215 -6.739 -22.401 1.00 87.25 103 VAL A N 1
ATOM 755 C CA . VAL A 1 103 ? 13.944 -8.158 -22.150 1.00 87.25 103 VAL A CA 1
ATOM 756 C C . VAL A 1 103 ? 14.148 -8.925 -23.449 1.00 87.25 103 VAL A C 1
ATOM 758 O O . VAL A 1 103 ? 13.281 -8.952 -24.320 1.00 87.25 103 VAL A O 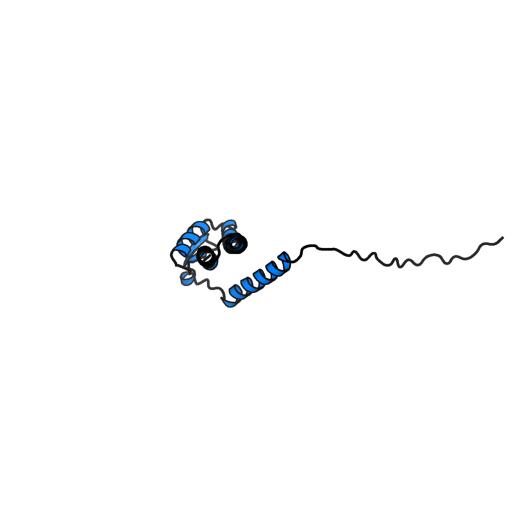1
ATOM 761 N N . VAL A 1 104 ? 15.278 -9.623 -23.556 1.00 86.38 104 VAL A N 1
ATOM 762 C CA . VAL A 1 104 ? 15.588 -10.443 -24.732 1.00 86.38 104 VAL A CA 1
ATOM 763 C C . VAL A 1 104 ? 15.220 -11.903 -24.466 1.00 86.38 104 VAL A C 1
ATOM 765 O O . VAL A 1 104 ? 15.746 -12.534 -23.549 1.00 86.38 104 VAL A O 1
ATOM 768 N N . GLN A 1 105 ? 14.330 -12.467 -25.286 1.00 81.50 105 GLN A N 1
ATOM 769 C CA . GLN A 1 105 ? 14.017 -13.897 -25.264 1.00 81.50 105 GLN A CA 1
ATOM 770 C C . GLN A 1 105 ? 14.935 -14.661 -26.224 1.00 81.50 105 GLN A C 1
ATOM 772 O O . GLN A 1 105 ? 14.804 -14.564 -27.443 1.00 81.50 105 GLN A O 1
ATOM 777 N N . ALA A 1 106 ? 15.850 -15.465 -25.681 1.00 78.00 106 ALA A N 1
ATOM 778 C CA . ALA A 1 106 ? 16.636 -16.399 -26.479 1.00 78.00 106 ALA A CA 1
ATOM 779 C C . ALA A 1 106 ? 15.814 -17.668 -26.751 1.00 78.00 106 ALA A C 1
ATOM 781 O O . ALA A 1 106 ? 15.685 -18.539 -25.890 1.00 78.00 106 ALA A O 1
ATOM 782 N N . VAL A 1 107 ? 15.262 -17.793 -27.959 1.00 77.19 107 VAL A N 1
ATOM 783 C CA . VAL A 1 107 ? 14.684 -19.062 -28.415 1.00 77.19 107 VAL A CA 1
ATOM 784 C C . VAL A 1 107 ? 15.838 -19.991 -28.778 1.00 77.19 107 VAL A C 1
ATOM 786 O O . VAL A 1 107 ? 16.556 -19.762 -29.752 1.00 77.19 107 VAL A O 1
ATOM 789 N N . ARG A 1 108 ? 16.035 -21.055 -27.995 1.00 69.44 108 ARG A N 1
ATOM 790 C CA . ARG A 1 108 ? 16.950 -22.135 -28.371 1.00 69.44 108 ARG A CA 1
ATOM 791 C C . ARG A 1 108 ? 16.320 -22.846 -29.571 1.00 69.44 108 ARG A C 1
ATOM 793 O O . ARG A 1 108 ? 15.338 -23.565 -29.400 1.00 69.44 108 ARG A O 1
ATOM 800 N N . LYS A 1 109 ? 16.840 -22.627 -30.785 1.00 62.97 109 LYS A N 1
ATOM 801 C CA . LYS A 1 109 ? 16.515 -23.511 -31.913 1.00 62.97 109 LYS A CA 1
ATOM 802 C C . LYS A 1 109 ? 16.919 -24.920 -31.490 1.00 62.97 109 LYS A C 1
ATOM 804 O O . LYS A 1 109 ? 18.069 -25.133 -31.105 1.00 62.97 109 LYS A O 1
ATOM 809 N N . GLY A 1 110 ? 15.942 -25.824 -31.466 1.00 52.88 110 GLY A N 1
ATOM 810 C CA . GLY A 1 110 ? 16.174 -27.230 -31.182 1.00 52.88 110 GLY A CA 1
ATOM 811 C C . GLY A 1 110 ? 17.290 -27.734 -32.083 1.00 52.88 110 GLY A C 1
ATOM 812 O O . GLY A 1 110 ? 17.300 -27.453 -33.279 1.00 52.88 110 GLY A O 1
ATOM 813 N N . TRP A 1 111 ? 18.252 -28.419 -31.476 1.00 50.97 111 TRP A N 1
ATOM 814 C CA . TRP A 1 111 ? 19.173 -29.270 -32.205 1.00 50.97 111 TRP A CA 1
ATOM 815 C C . TRP A 1 111 ? 18.293 -30.251 -32.984 1.00 50.97 111 TRP A C 1
ATOM 817 O O . TRP A 1 111 ? 17.544 -31.010 -32.369 1.00 50.97 111 TRP A O 1
ATOM 827 N N . GLU A 1 112 ? 18.286 -30.153 -34.312 1.00 51.34 112 GLU A N 1
ATOM 828 C CA . GLU A 1 112 ? 17.632 -31.138 -35.166 1.00 51.34 112 GLU A CA 1
ATOM 829 C C . GLU A 1 112 ? 18.385 -32.457 -34.990 1.00 51.34 112 GLU A C 1
ATOM 831 O O . GLU A 1 112 ? 19.420 -32.702 -35.606 1.00 51.34 112 GLU A O 1
ATOM 836 N N . ASP A 1 113 ? 17.883 -33.275 -34.071 1.00 50.03 113 ASP A N 1
ATOM 837 C CA . ASP A 1 113 ? 18.172 -34.695 -33.992 1.00 50.03 113 ASP A CA 1
ATOM 838 C C . ASP A 1 113 ? 17.264 -35.370 -35.027 1.00 50.03 113 ASP A C 1
ATOM 840 O O . ASP A 1 113 ? 16.058 -35.532 -34.831 1.00 50.03 113 ASP A O 1
ATOM 844 N N . GLY A 1 114 ? 17.834 -35.638 -36.200 1.00 37.00 114 GLY A N 1
ATOM 845 C CA . GLY A 1 114 ? 17.140 -36.161 -37.370 1.00 37.00 114 GLY A CA 1
ATOM 846 C C . GLY A 1 114 ? 18.004 -37.182 -38.090 1.00 37.00 114 GLY A C 1
ATOM 847 O O . GLY A 1 114 ? 18.556 -36.911 -39.153 1.00 37.00 114 GLY A O 1
ATOM 848 N N . GLN A 1 115 ? 18.124 -38.365 -37.487 1.00 43.56 115 GLN A N 1
ATOM 849 C CA . GLN A 1 115 ? 18.473 -39.607 -38.172 1.00 43.56 115 GLN A CA 1
ATOM 850 C C . GLN A 1 115 ? 17.707 -39.728 -39.501 1.00 43.56 115 GLN A C 1
ATOM 852 O O . GLN A 1 115 ? 16.483 -39.614 -39.515 1.00 43.56 115 GLN A O 1
ATOM 857 N N . GLY A 1 116 ? 18.401 -40.042 -40.601 1.00 38.81 116 GLY A N 1
ATOM 858 C CA . GLY A 1 116 ? 17.725 -40.537 -41.803 1.00 38.81 116 GLY A CA 1
ATOM 859 C C . GLY A 1 116 ? 18.451 -40.328 -43.128 1.00 38.81 116 GLY A C 1
ATOM 860 O O . GLY A 1 116 ? 18.093 -39.423 -43.872 1.00 38.81 116 GLY A O 1
ATOM 861 N N . ARG A 1 117 ? 19.407 -41.218 -43.439 1.00 36.19 117 ARG A N 1
ATOM 862 C CA . ARG A 1 117 ? 19.543 -41.976 -44.710 1.00 36.19 117 ARG A CA 1
ATOM 863 C C . ARG A 1 117 ? 20.985 -42.442 -44.910 1.00 36.19 117 ARG A C 1
ATOM 865 O O . ARG A 1 117 ? 21.774 -41.846 -45.634 1.00 36.19 117 ARG A O 1
ATOM 872 N N . THR A 1 118 ? 21.298 -43.564 -44.274 1.00 44.41 118 THR A N 1
ATOM 873 C CA . THR A 1 118 ? 22.261 -44.518 -44.821 1.00 44.41 118 THR A CA 1
ATOM 874 C C . THR A 1 118 ? 21.450 -45.468 -45.699 1.00 44.41 118 THR A C 1
ATOM 876 O O . THR A 1 118 ? 20.905 -46.447 -45.209 1.00 44.41 118 THR A O 1
ATOM 879 N N . GLU A 1 119 ? 21.311 -45.154 -46.983 1.00 36.91 119 GLU A N 1
ATOM 880 C CA . GLU A 1 119 ? 20.979 -46.158 -47.995 1.00 36.91 119 GLU A CA 1
ATOM 881 C C . GLU A 1 119 ? 22.111 -46.143 -49.009 1.00 36.91 119 GLU A C 1
ATOM 883 O O . GLU A 1 119 ? 22.290 -45.200 -49.778 1.00 36.91 119 GLU A O 1
ATOM 888 N N . GLY A 1 120 ? 22.943 -47.176 -48.913 1.00 39.34 120 GLY A N 1
ATOM 889 C CA . GLY A 1 120 ? 23.854 -47.521 -49.979 1.00 39.34 120 GLY A CA 1
ATOM 890 C C . GLY A 1 120 ? 23.107 -48.112 -51.173 1.00 39.34 120 GLY A C 1
ATOM 891 O O . GLY A 1 120 ? 21.970 -48.566 -51.062 1.00 39.34 120 GLY A O 1
ATOM 892 N N . ILE A 1 121 ? 23.881 -48.216 -52.254 1.00 39.31 121 ILE A N 1
ATOM 893 C CA . ILE A 1 121 ? 23.662 -48.994 -53.479 1.00 39.31 121 ILE A CA 1
ATOM 894 C C . ILE A 1 121 ? 22.841 -48.255 -54.550 1.00 39.31 121 ILE A C 1
ATOM 896 O O . ILE A 1 121 ? 21.621 -48.158 -54.468 1.00 39.31 121 ILE A O 1
ATOM 900 N N . GLN A 1 122 ? 23.515 -47.855 -55.637 1.00 36.84 122 GLN A N 1
ATOM 901 C CA . GLN A 1 122 ? 23.442 -48.636 -56.879 1.00 36.84 122 GLN A CA 1
ATOM 902 C C . GLN A 1 122 ? 24.633 -48.384 -57.830 1.00 36.84 122 GLN A C 1
ATOM 904 O O . GLN A 1 122 ? 25.256 -47.325 -57.752 1.00 36.84 122 GLN A O 1
ATOM 909 N N . PRO A 1 123 ? 24.987 -49.399 -58.643 1.00 46.25 123 PRO A N 1
ATOM 910 C CA . PRO A 1 123 ? 26.152 -49.431 -59.524 1.00 46.25 123 PRO A CA 1
ATOM 911 C C . PRO A 1 123 ? 25.847 -48.783 -60.882 1.00 46.25 123 PRO A C 1
ATOM 913 O O . PRO A 1 123 ? 24.700 -48.833 -61.312 1.00 46.25 123 PRO A O 1
ATOM 916 N N . GLU A 1 124 ? 26.861 -48.204 -61.530 1.00 40.34 124 GLU A N 1
ATOM 917 C CA . GLU A 1 124 ? 27.430 -48.579 -62.846 1.00 40.34 124 GLU A CA 1
ATOM 918 C C . GLU A 1 124 ? 28.805 -47.908 -62.999 1.00 40.34 124 GLU A C 1
ATOM 920 O O . GLU A 1 124 ? 28.933 -46.721 -62.614 1.00 40.34 124 GLU A O 1
#

Organism: NCBI:txid980116

Secondary structure (DSSP, 8-state):
-HHHHHHHHHHHHH--STTHHHHHHHHHHHHHHHHHHHHTT-TTHHHHHHHHHTT--SEEE-TTT--EEETTTTT----HHHHHHHHHHHHHHHHHHTT-------------------------

pLDDT: mean 75.41, std 16.02, range [36.19, 96.0]

Radius of gyration: 27.49 Å; chains: 1; bounding box: 49×69×80 Å

Sequence (124 aa):
MAISVELNKRVKGLVSGVEAGPFRAVVDALEVGISMLLRLGARAGYRASGVHANGEHSWGVNGDTGKIVDVKEDGMYGSASVKIQTLKTAIEASRMLLRVDDVVQAVRKGWEDGQGRTEGIQPE